Protein AF-A0A433ID12-F1 (afdb_monomer_lite)

pLDDT: mean 93.73, std 7.12, range [53.94, 98.12]

Structure (mmCIF, N/CA/C/O backbone):
data_AF-A0A433ID12-F1
#
_entry.id   AF-A0A433ID12-F1
#
loop_
_atom_site.group_PDB
_atom_site.id
_atom_site.type_symbol
_atom_site.label_atom_id
_atom_site.label_alt_id
_atom_site.label_comp_id
_atom_site.label_asym_id
_atom_site.label_entity_id
_atom_site.label_seq_id
_atom_site.pdbx_PDB_ins_code
_atom_site.Cartn_x
_atom_site.Cartn_y
_atom_site.Cartn_z
_atom_site.occupancy
_atom_site.B_iso_or_equiv
_atom_site.auth_seq_id
_atom_site.auth_comp_id
_atom_site.auth_asym_id
_atom_site.auth_atom_id
_atom_site.pdbx_PDB_model_num
ATOM 1 N N . MET A 1 1 ? 10.994 -10.801 -28.525 1.00 53.94 1 MET A N 1
ATOM 2 C CA . MET A 1 1 ? 9.805 -9.916 -28.518 1.00 53.94 1 MET A CA 1
ATOM 3 C C . MET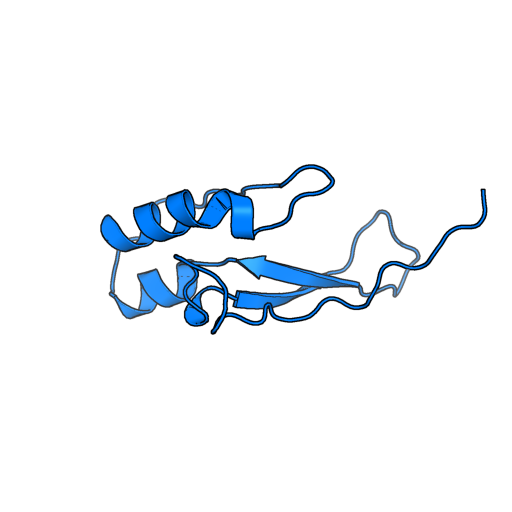 A 1 1 ? 10.262 -8.530 -28.098 1.00 53.94 1 MET A C 1
ATOM 5 O O . MET A 1 1 ? 11.121 -8.477 -27.224 1.00 53.94 1 MET A O 1
ATOM 9 N N . PRO A 1 2 ? 9.777 -7.437 -28.711 1.00 62.94 2 PRO A N 1
ATOM 10 C CA . PRO A 1 2 ? 10.121 -6.097 -28.252 1.00 62.94 2 PRO A CA 1
ATOM 11 C C . PRO A 1 2 ? 9.647 -5.918 -26.808 1.00 62.94 2 PRO A C 1
ATOM 13 O O . PRO A 1 2 ? 8.517 -6.269 -26.468 1.00 62.94 2 PRO A O 1
ATOM 16 N N . GLN A 1 3 ? 10.536 -5.420 -25.956 1.00 74.12 3 GLN A N 1
ATOM 17 C CA . GLN A 1 3 ? 10.230 -5.157 -24.559 1.00 74.12 3 GLN A CA 1
ATOM 18 C C . GLN A 1 3 ? 9.488 -3.820 -24.491 1.00 74.12 3 GLN A C 1
ATOM 20 O O . GLN A 1 3 ? 10.078 -2.767 -24.723 1.00 74.12 3 GLN A O 1
ATOM 25 N N . ILE A 1 4 ? 8.180 -3.861 -24.237 1.00 74.94 4 ILE A N 1
ATOM 26 C CA . ILE A 1 4 ? 7.393 -2.643 -24.028 1.00 74.94 4 ILE A CA 1
ATOM 27 C C . ILE A 1 4 ? 7.678 -2.165 -22.598 1.00 74.94 4 ILE A C 1
ATOM 29 O O . ILE A 1 4 ? 7.500 -2.953 -21.663 1.00 74.94 4 ILE A O 1
ATOM 33 N N . PRO A 1 5 ? 8.137 -0.916 -22.397 1.00 77.31 5 PRO A N 1
ATOM 34 C CA . PRO A 1 5 ? 8.331 -0.380 -21.059 1.00 77.31 5 PRO A CA 1
ATOM 35 C C . PRO A 1 5 ? 6.998 -0.366 -20.307 1.00 77.31 5 PRO A C 1
ATOM 37 O O . PRO A 1 5 ? 5.972 0.022 -20.868 1.00 77.31 5 PRO A O 1
ATOM 40 N N . ALA A 1 6 ? 7.009 -0.767 -19.036 1.00 81.00 6 ALA A N 1
ATOM 41 C CA . ALA A 1 6 ? 5.848 -0.567 -18.180 1.00 81.00 6 ALA A CA 1
ATOM 42 C C . ALA A 1 6 ? 5.557 0.937 -18.056 1.00 81.00 6 ALA A C 1
ATOM 44 O O . ALA A 1 6 ? 6.483 1.751 -17.992 1.00 81.00 6 ALA A O 1
ATOM 45 N N . ALA A 1 7 ? 4.276 1.300 -18.007 1.00 88.06 7 ALA A N 1
ATOM 46 C CA . ALA A 1 7 ? 3.890 2.665 -17.680 1.00 88.06 7 ALA A CA 1
ATOM 47 C C . ALA A 1 7 ? 4.439 3.046 -16.288 1.00 88.06 7 ALA A C 1
ATOM 49 O O . ALA A 1 7 ? 4.543 2.170 -15.421 1.00 88.06 7 ALA A O 1
ATOM 50 N N . PRO A 1 8 ? 4.779 4.327 -16.052 1.00 92.06 8 PRO A N 1
ATOM 51 C CA . PRO A 1 8 ? 5.168 4.788 -14.726 1.00 92.06 8 PRO A CA 1
ATOM 52 C C . PRO A 1 8 ? 4.107 4.432 -13.682 1.00 92.06 8 PRO A C 1
ATOM 54 O O . PRO A 1 8 ? 2.908 4.498 -13.964 1.00 92.06 8 PRO A O 1
ATOM 57 N N . ALA A 1 9 ? 4.540 4.076 -12.471 1.00 94.81 9 ALA A N 1
ATOM 58 C CA . ALA A 1 9 ? 3.604 3.860 -11.377 1.00 94.81 9 ALA A CA 1
ATOM 59 C C . ALA A 1 9 ? 2.846 5.155 -11.068 1.00 94.81 9 ALA A C 1
ATOM 61 O O . ALA A 1 9 ? 3.424 6.242 -11.029 1.00 94.81 9 ALA A O 1
ATOM 62 N N . ALA A 1 10 ? 1.548 5.023 -10.830 1.00 95.31 10 ALA A N 1
ATOM 63 C CA . ALA A 1 10 ? 0.658 6.133 -10.546 1.00 95.31 10 ALA A CA 1
ATOM 64 C C . ALA A 1 10 ? -0.292 5.760 -9.411 1.00 95.31 10 ALA A C 1
ATOM 66 O O . ALA A 1 10 ? -0.540 4.580 -9.147 1.00 95.31 10 ALA A O 1
ATOM 67 N N . LEU A 1 11 ? -0.828 6.778 -8.742 1.00 96.44 11 LEU A N 1
ATOM 68 C CA . LEU A 1 11 ? -1.917 6.566 -7.802 1.00 96.44 11 LEU A CA 1
ATOM 69 C C . LEU A 1 11 ? -3.195 6.195 -8.571 1.00 96.44 11 LEU A C 1
ATOM 71 O O . LEU A 1 11 ? -3.449 6.755 -9.642 1.00 96.44 11 LEU A O 1
ATOM 75 N N . PRO A 1 12 ? -4.015 5.276 -8.037 1.00 93.50 12 PRO A N 1
ATOM 76 C CA . PRO A 1 12 ? -5.326 5.004 -8.600 1.00 93.50 12 PRO A CA 1
ATOM 77 C C . PRO A 1 12 ? -6.237 6.242 -8.575 1.00 93.50 12 PRO A C 1
ATOM 79 O O . PRO A 1 12 ? -6.143 7.040 -7.638 1.00 93.50 12 PRO A O 1
ATOM 82 N N . PRO A 1 13 ? -7.208 6.353 -9.503 1.00 92.69 13 PRO A N 1
ATOM 83 C CA . PRO A 1 13 ? -8.319 7.297 -9.386 1.00 92.69 13 PRO A CA 1
ATOM 84 C C . PRO A 1 13 ? -9.285 6.820 -8.290 1.00 92.69 13 PRO A C 1
ATOM 86 O O . PRO A 1 13 ? -10.311 6.194 -8.559 1.00 92.69 13 PRO A O 1
ATOM 89 N N . ALA A 1 14 ? -8.894 7.022 -7.032 1.00 88.75 14 ALA A N 1
ATOM 90 C CA . ALA A 1 14 ? -9.549 6.426 -5.872 1.00 88.75 14 ALA A CA 1
ATOM 91 C C . ALA A 1 14 ? -11.018 6.860 -5.709 1.00 88.75 14 ALA A C 1
ATOM 93 O O . ALA A 1 14 ? -11.832 6.071 -5.239 1.00 88.75 14 ALA A O 1
ATOM 94 N N . ASP A 1 15 ? -11.382 8.052 -6.196 1.00 88.81 15 ASP A N 1
ATOM 95 C CA . ASP A 1 15 ? -12.759 8.564 -6.273 1.00 88.81 15 ASP A CA 1
ATOM 96 C C . ASP A 1 15 ? -13.706 7.658 -7.081 1.00 88.81 15 ASP A C 1
ATOM 98 O O . ASP A 1 15 ? -14.924 7.725 -6.923 1.00 88.81 15 ASP A O 1
ATOM 102 N N . ARG A 1 16 ? -13.156 6.783 -7.932 1.00 92.31 16 ARG A N 1
ATOM 103 C CA . ARG A 1 16 ? -13.908 5.876 -8.812 1.00 92.31 16 ARG A CA 1
ATOM 104 C C . ARG A 1 16 ? -13.686 4.404 -8.491 1.00 92.31 16 ARG A C 1
ATOM 106 O O . ARG A 1 16 ? -14.051 3.552 -9.300 1.00 92.31 16 ARG A O 1
ATOM 113 N N . LEU A 1 17 ? -13.081 4.088 -7.346 1.00 95.06 17 LEU A N 1
ATOM 114 C CA . LEU A 1 17 ? -12.767 2.717 -6.950 1.00 95.06 17 LEU A CA 1
ATOM 115 C C . LEU A 1 17 ? -13.613 2.281 -5.749 1.00 95.06 17 LEU A C 1
ATOM 117 O O . LEU A 1 17 ? -13.276 2.590 -4.606 1.00 95.06 17 LEU A O 1
ATOM 121 N N . PRO A 1 18 ? -14.688 1.502 -5.971 1.00 96.38 18 PRO A N 1
ATOM 122 C CA . PRO A 1 18 ? -15.527 1.015 -4.886 1.00 96.38 18 PRO A CA 1
ATOM 123 C C . PRO A 1 18 ? -14.725 0.232 -3.844 1.00 96.38 18 PRO A C 1
ATOM 125 O O . PRO A 1 18 ? -14.003 -0.711 -4.183 1.00 96.38 18 PRO A O 1
ATOM 128 N N . GLY A 1 19 ? -14.886 0.606 -2.573 1.00 95.62 19 GLY A N 1
ATOM 129 C CA . GLY A 1 19 ? -14.222 -0.049 -1.444 1.00 95.62 19 GLY A CA 1
ATOM 130 C C . GLY A 1 19 ? -12.716 0.205 -1.358 1.00 95.62 19 GLY A C 1
ATOM 131 O O . GLY A 1 19 ? -12.024 -0.570 -0.704 1.00 95.62 19 GLY A O 1
ATOM 132 N N . TRP A 1 20 ? -12.206 1.234 -2.038 1.00 97.50 20 TRP A N 1
ATOM 133 C CA . TRP A 1 20 ? -10.820 1.674 -1.928 1.00 97.50 20 TRP A CA 1
ATOM 134 C C . TRP A 1 20 ? -10.734 2.959 -1.113 1.00 97.50 20 TRP A C 1
ATOM 136 O O . TRP A 1 20 ? -11.365 3.952 -1.470 1.00 97.50 20 TRP A O 1
ATOM 146 N N . ASP A 1 21 ? -9.934 2.959 -0.053 1.00 96.75 21 ASP A N 1
ATOM 147 C CA . ASP A 1 21 ? -9.596 4.190 0.655 1.00 96.75 21 ASP A CA 1
ATOM 148 C C . ASP A 1 21 ? -8.339 4.816 0.016 1.00 96.75 21 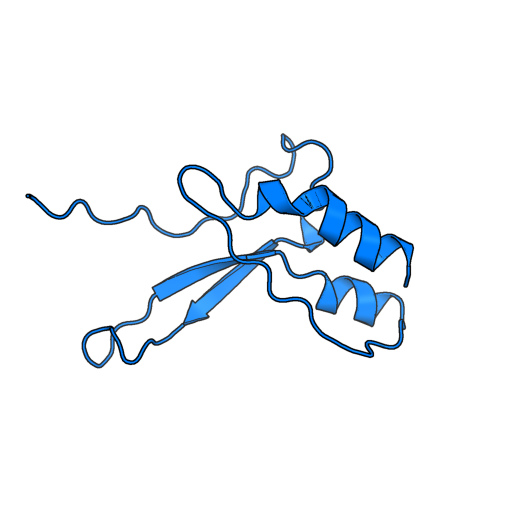ASP A C 1
ATOM 150 O O . ASP A 1 21 ? -7.291 4.157 -0.054 1.00 96.75 21 ASP A O 1
ATOM 154 N N . PRO A 1 22 ? -8.395 6.077 -0.459 1.00 96.44 22 PRO A N 1
ATOM 155 C CA . PRO A 1 22 ? -7.217 6.782 -0.957 1.00 96.44 22 PRO A CA 1
ATOM 156 C C . PRO A 1 22 ? -6.050 6.797 0.041 1.00 96.44 22 PRO A C 1
ATOM 158 O O . PRO A 1 22 ? -4.897 6.766 -0.392 1.00 96.44 22 PRO A O 1
ATOM 161 N N . ALA A 1 23 ? -6.324 6.789 1.352 1.00 96.88 23 ALA A N 1
ATOM 162 C CA . ALA A 1 23 ? -5.309 6.804 2.405 1.00 96.88 23 ALA A CA 1
ATOM 163 C C . ALA A 1 23 ? -4.409 5.559 2.403 1.00 96.88 23 ALA A C 1
ATOM 165 O O . ALA A 1 23 ? -3.300 5.609 2.929 1.00 96.88 23 ALA A O 1
ATOM 166 N N . TRP A 1 24 ? -4.842 4.457 1.783 1.00 97.69 24 TRP A N 1
ATOM 167 C CA . TRP A 1 24 ? -4.010 3.261 1.637 1.00 97.69 24 TRP A CA 1
ATOM 168 C C . TRP A 1 24 ? -2.965 3.405 0.527 1.00 97.69 24 TRP A C 1
ATOM 170 O O . TRP A 1 24 ? -2.030 2.616 0.464 1.00 97.69 24 TRP A O 1
ATOM 180 N N . SER A 1 25 ? -3.111 4.359 -0.396 1.00 97.56 25 SER A N 1
ATOM 181 C CA . SER A 1 25 ? -2.275 4.407 -1.600 1.00 97.56 25 SER A CA 1
ATOM 182 C C . SER A 1 25 ? -0.957 5.132 -1.368 1.00 97.56 25 SER A C 1
ATOM 184 O O . SER A 1 25 ? -0.935 6.299 -0.984 1.00 97.56 25 SER A O 1
ATOM 186 N N . ARG A 1 26 ? 0.155 4.464 -1.686 1.00 96.94 26 ARG A N 1
ATOM 187 C CA . ARG A 1 26 ? 1.500 5.048 -1.623 1.00 96.94 26 ARG A CA 1
ATOM 188 C C . ARG A 1 26 ? 2.285 4.715 -2.883 1.00 96.94 26 ARG A C 1
ATOM 190 O O . ARG A 1 26 ? 2.152 3.624 -3.434 1.00 96.94 26 ARG A O 1
ATOM 197 N N . LEU A 1 27 ? 3.122 5.652 -3.319 1.00 97.56 27 LEU A N 1
ATOM 198 C CA . LEU A 1 27 ? 4.192 5.374 -4.272 1.00 97.56 27 LEU A CA 1
ATOM 199 C C . LEU A 1 27 ? 5.490 5.194 -3.492 1.00 97.56 27 LEU A C 1
ATOM 201 O O . LEU A 1 27 ? 5.817 6.017 -2.637 1.00 97.56 27 LEU A O 1
ATOM 205 N N . VAL A 1 28 ? 6.207 4.113 -3.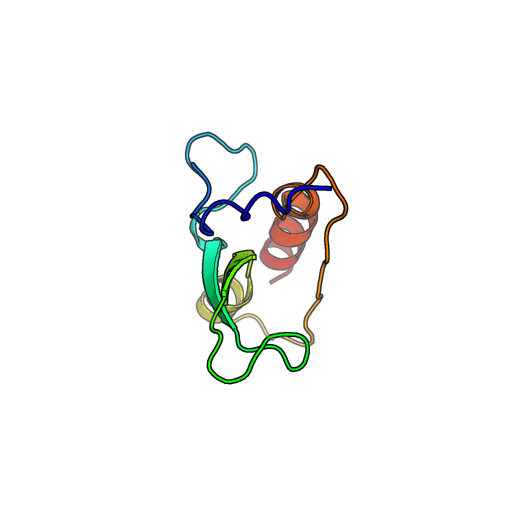770 1.00 97.06 28 VAL A N 1
ATOM 206 C CA . VAL A 1 28 ? 7.475 3.789 -3.115 1.00 97.06 28 VAL A CA 1
ATOM 207 C C . VAL A 1 28 ? 8.558 3.590 -4.157 1.00 97.06 28 VAL A C 1
ATOM 209 O O . VAL A 1 28 ? 8.338 2.945 -5.182 1.00 97.06 28 VAL A O 1
ATOM 212 N N . GLU A 1 29 ? 9.731 4.151 -3.895 1.00 97.25 29 GLU A N 1
ATOM 213 C CA . GLU A 1 29 ? 10.925 3.882 -4.685 1.00 97.25 29 GLU A CA 1
ATOM 214 C C . GLU A 1 29 ? 11.615 2.626 -4.165 1.00 97.25 29 GLU A C 1
ATOM 216 O O . GLU A 1 29 ? 11.826 2.465 -2.962 1.00 97.25 29 GLU A O 1
ATOM 221 N N . ILE A 1 30 ? 11.991 1.741 -5.080 1.00 95.50 30 ILE A N 1
ATOM 222 C CA . ILE A 1 30 ? 12.714 0.514 -4.778 1.00 95.50 30 ILE A CA 1
ATOM 223 C C . ILE A 1 30 ? 13.960 0.398 -5.650 1.00 95.50 30 ILE A C 1
ATOM 225 O O . ILE A 1 30 ? 14.013 0.879 -6.784 1.00 95.50 30 ILE A O 1
ATOM 229 N N . ARG A 1 31 ? 14.956 -0.294 -5.106 1.00 96.25 31 ARG A N 1
ATOM 230 C CA . ARG A 1 31 ? 16.116 -0.807 -5.835 1.00 96.25 31 ARG A CA 1
ATOM 231 C C . ARG A 1 31 ? 16.064 -2.324 -5.733 1.00 96.25 31 ARG A C 1
ATOM 233 O O . ARG A 1 31 ? 15.783 -2.847 -4.656 1.00 96.25 31 ARG A O 1
ATOM 240 N N . SER A 1 32 ? 16.292 -3.017 -6.840 1.00 93.12 32 SER A N 1
ATOM 241 C CA . SER A 1 32 ? 16.264 -4.478 -6.897 1.00 93.12 32 SER A CA 1
ATOM 242 C C . SER A 1 32 ? 17.617 -5.001 -7.344 1.00 93.12 32 SER A C 1
ATOM 244 O O . SER A 1 32 ? 18.189 -4.481 -8.294 1.00 93.12 32 SER A O 1
ATOM 246 N N . ALA A 1 33 ? 18.089 -6.081 -6.723 1.00 93.94 33 ALA A N 1
ATOM 247 C CA . ALA A 1 33 ? 19.291 -6.785 -7.172 1.00 93.94 33 ALA A CA 1
ATOM 248 C C . ALA A 1 33 ? 19.124 -7.436 -8.562 1.00 93.94 33 ALA A C 1
ATOM 250 O O . ALA A 1 33 ? 20.106 -7.844 -9.173 1.00 93.94 33 ALA A O 1
ATOM 251 N N . ALA A 1 34 ? 17.885 -7.553 -9.054 1.00 92.56 34 ALA A N 1
ATOM 252 C CA . ALA A 1 34 ? 17.597 -8.031 -10.404 1.00 92.56 34 ALA A CA 1
ATOM 253 C C . ALA A 1 34 ? 17.708 -6.929 -11.475 1.00 92.56 34 ALA A C 1
ATOM 255 O O . ALA A 1 34 ? 17.657 -7.234 -12.666 1.00 92.56 34 ALA A O 1
ATOM 256 N 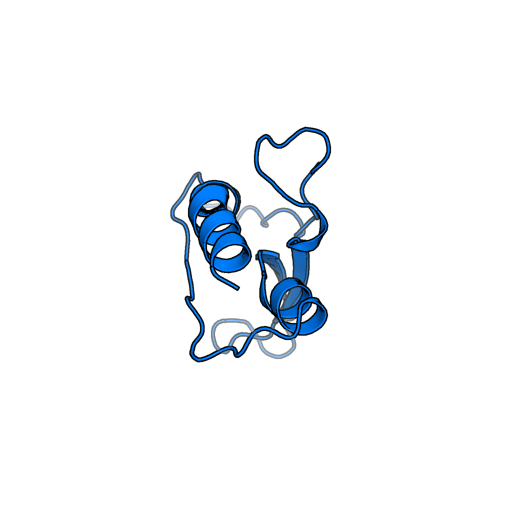N . ASP A 1 35 ? 17.819 -5.662 -11.067 1.00 91.50 35 ASP A N 1
ATOM 257 C CA . ASP A 1 35 ? 17.956 -4.533 -11.980 1.00 91.50 35 ASP A CA 1
ATOM 258 C C . ASP A 1 35 ? 19.431 -4.152 -12.184 1.00 91.50 35 ASP A C 1
ATOM 260 O O . ASP A 1 35 ? 20.261 -4.412 -11.312 1.00 91.50 35 ASP A O 1
ATOM 264 N N . PRO A 1 36 ? 19.779 -3.503 -13.313 1.00 94.94 36 PRO A N 1
ATOM 265 C CA . PRO A 1 36 ? 21.095 -2.900 -13.480 1.00 94.94 36 PRO A CA 1
ATOM 266 C C . PRO A 1 36 ? 21.421 -1.916 -12.350 1.00 94.94 36 PRO A C 1
ATOM 268 O O . PRO A 1 36 ? 20.537 -1.200 -11.869 1.00 94.94 36 PRO A O 1
ATOM 271 N N . GLU A 1 37 ? 22.699 -1.835 -11.982 1.00 95.31 37 GLU A N 1
ATOM 272 C CA . GLU A 1 37 ? 23.191 -0.932 -10.937 1.00 95.31 37 GLU A CA 1
ATOM 273 C C . GLU A 1 37 ? 22.711 0.515 -11.152 1.00 95.31 37 GLU A C 1
ATOM 275 O O . GLU A 1 37 ? 22.681 1.021 -12.276 1.00 95.31 37 GLU A O 1
ATOM 280 N N . GLY A 1 38 ? 22.304 1.178 -10.068 1.00 94.44 38 GLY A N 1
ATOM 281 C CA . GLY A 1 38 ? 21.741 2.531 -10.114 1.00 94.44 38 GLY A CA 1
ATOM 282 C C . GLY A 1 38 ? 20.290 2.637 -10.604 1.00 94.44 38 GLY A C 1
ATOM 283 O O . GLY A 1 38 ? 19.723 3.729 -10.554 1.00 94.44 38 GLY A O 1
ATOM 284 N N . THR A 1 39 ? 19.648 1.541 -11.026 1.00 94.69 39 THR A N 1
ATOM 285 C CA . THR A 1 39 ? 18.228 1.566 -11.414 1.00 94.69 39 THR A CA 1
ATOM 286 C C . THR A 1 39 ? 17.334 1.755 -10.191 1.00 94.69 39 THR A C 1
ATOM 288 O O . THR A 1 39 ? 17.412 1.007 -9.216 1.00 94.69 39 THR A O 1
ATOM 291 N N . VAL A 1 40 ? 16.428 2.729 -10.273 1.00 95.44 40 VAL A N 1
ATOM 292 C CA . VAL A 1 40 ? 15.357 2.940 -9.296 1.00 95.44 40 VAL A CA 1
ATOM 293 C C . VAL A 1 40 ? 14.021 2.730 -9.993 1.00 95.44 40 VAL A C 1
ATOM 295 O O . VAL A 1 40 ? 13.783 3.277 -11.071 1.00 95.44 40 VAL A O 1
ATOM 298 N N . ARG A 1 41 ? 13.144 1.932 -9.384 1.00 93.88 41 ARG A N 1
ATOM 299 C CA . ARG A 1 41 ? 11.764 1.743 -9.843 1.00 93.88 41 ARG A CA 1
ATOM 300 C C . ARG A 1 41 ? 10.805 2.363 -8.845 1.00 93.88 41 ARG A C 1
ATOM 302 O O . ARG A 1 41 ? 11.022 2.262 -7.643 1.00 93.88 41 ARG A O 1
ATOM 309 N N . THR A 1 42 ? 9.712 2.927 -9.336 1.00 96.44 42 THR A N 1
ATOM 310 C CA . THR A 1 42 ? 8.590 3.341 -8.490 1.00 96.44 42 THR A CA 1
ATOM 311 C C . THR A 1 42 ? 7.493 2.291 -8.577 1.00 96.44 42 THR A C 1
ATOM 313 O O . THR A 1 42 ? 7.139 1.866 -9.676 1.00 96.44 42 THR A O 1
ATOM 316 N N . LEU A 1 43 ? 6.946 1.885 -7.434 1.00 95.44 43 LEU A N 1
ATOM 317 C CA . LEU A 1 43 ? 5.795 0.991 -7.334 1.00 95.44 43 LEU A CA 1
ATOM 318 C C . LEU A 1 43 ? 4.641 1.698 -6.631 1.00 95.44 43 LEU A C 1
ATOM 320 O O . LEU A 1 43 ? 4.859 2.451 -5.684 1.00 95.44 43 LEU A O 1
ATOM 324 N N . HIS A 1 44 ? 3.411 1.402 -7.047 1.00 96.81 44 HIS A N 1
ATOM 325 C CA . HIS A 1 44 ? 2.246 1.637 -6.198 1.00 96.81 44 HIS A CA 1
ATOM 326 C C . HIS A 1 44 ? 2.099 0.474 -5.222 1.00 96.81 44 HIS A C 1
ATOM 328 O O . HIS A 1 44 ? 2.150 -0.689 -5.621 1.00 96.81 44 HIS A O 1
ATOM 334 N N . VAL A 1 45 ? 1.902 0.798 -3.949 1.00 97.50 45 VAL A N 1
ATOM 335 C CA . VAL A 1 45 ? 1.552 -0.160 -2.901 1.00 97.50 45 VAL A CA 1
ATOM 336 C C . VAL A 1 45 ? 0.310 0.321 -2.167 1.00 97.50 45 VAL A C 1
ATOM 338 O O . VAL A 1 45 ? 0.037 1.522 -2.079 1.00 97.50 45 VAL A O 1
ATOM 341 N N . ALA A 1 46 ? -0.440 -0.641 -1.643 1.00 97.94 46 ALA A N 1
ATOM 342 C CA . ALA A 1 46 ? -1.556 -0.386 -0.755 1.00 97.94 46 ALA A CA 1
ATOM 343 C C . ALA A 1 46 ? -1.154 -0.777 0.666 1.00 97.94 46 ALA A C 1
ATOM 345 O O . ALA A 1 46 ? -0.790 -1.927 0.907 1.00 97.94 46 ALA A O 1
ATOM 346 N N . ASP A 1 47 ? -1.171 0.192 1.571 1.00 97.75 47 ASP A N 1
ATOM 347 C CA . ASP A 1 47 ? -0.560 0.110 2.890 1.00 97.75 47 ASP A CA 1
ATOM 348 C C . ASP A 1 47 ? -1.519 0.660 3.949 1.00 97.75 47 ASP A C 1
ATOM 350 O O . ASP A 1 47 ? -1.800 1.857 4.003 1.00 97.75 47 ASP A O 1
ATOM 354 N N . THR A 1 48 ? -2.027 -0.227 4.803 1.00 98.12 48 THR A N 1
ATOM 355 C CA . THR A 1 48 ? -2.884 0.150 5.934 1.00 98.12 48 THR A CA 1
ATOM 356 C C . THR A 1 48 ? -2.079 0.557 7.165 1.00 98.12 48 THR A C 1
ATOM 358 O O . THR A 1 48 ? -2.663 1.082 8.104 1.00 98.12 48 THR A O 1
ATOM 361 N N . GLY A 1 49 ? -0.758 0.349 7.189 1.00 97.12 49 GLY A N 1
ATOM 362 C CA . GLY A 1 49 ? 0.104 0.608 8.346 1.00 97.12 49 GLY A CA 1
ATOM 363 C C . GLY A 1 49 ? -0.035 2.024 8.916 1.00 97.12 49 GLY A C 1
ATOM 364 O O . GLY A 1 49 ? -0.325 2.151 10.103 1.00 97.12 49 GLY A O 1
ATOM 365 N N . PRO A 1 50 ? 0.085 3.094 8.104 1.00 96.75 50 PRO A N 1
ATOM 366 C CA . PRO A 1 50 ? -0.117 4.463 8.580 1.00 96.75 50 PRO A CA 1
ATOM 367 C C . PRO A 1 50 ? -1.517 4.722 9.151 1.00 96.75 50 PRO A C 1
ATOM 369 O O . PRO A 1 50 ? -1.648 5.445 10.135 1.00 96.75 50 PRO A O 1
ATOM 372 N N . VAL A 1 51 ? -2.555 4.112 8.567 1.00 97.44 51 VAL A N 1
ATOM 373 C CA . VAL A 1 51 ? -3.942 4.238 9.046 1.00 97.44 51 VAL A CA 1
ATOM 374 C C . VAL A 1 51 ? -4.109 3.542 10.400 1.00 97.44 51 VAL A C 1
ATOM 376 O O . VAL A 1 51 ? -4.657 4.131 11.327 1.00 97.44 51 VAL A O 1
ATOM 379 N N . LEU A 1 52 ? -3.577 2.324 10.539 1.00 97.44 52 LEU A N 1
ATOM 380 C CA . LEU A 1 52 ? -3.585 1.559 11.790 1.00 97.44 52 LEU A CA 1
ATOM 381 C C . LEU A 1 52 ? -2.810 2.289 12.898 1.00 97.44 52 LEU A C 1
ATOM 383 O O . LEU A 1 52 ? -3.292 2.406 14.022 1.00 97.44 52 LEU A O 1
ATOM 387 N N . ALA A 1 53 ? -1.638 2.838 12.570 1.00 95.75 53 ALA A N 1
ATOM 388 C CA . ALA A 1 53 ? -0.818 3.596 13.511 1.00 95.75 53 ALA A CA 1
ATOM 389 C C . ALA A 1 53 ? -1.519 4.878 13.986 1.00 95.75 53 ALA A C 1
ATOM 391 O O . ALA A 1 53 ? -1.498 5.180 15.177 1.00 95.75 53 ALA A O 1
ATOM 392 N N . ALA A 1 54 ? -2.182 5.608 13.082 1.00 96.06 54 ALA A N 1
ATOM 393 C CA . ALA A 1 54 ? -2.965 6.791 13.439 1.00 96.06 54 ALA A CA 1
ATOM 394 C C . ALA A 1 54 ? -4.162 6.459 14.349 1.00 96.06 54 ALA A C 1
ATOM 396 O O . ALA A 1 54 ? -4.554 7.289 15.166 1.00 96.06 54 ALA A O 1
ATOM 397 N N . ALA A 1 55 ? -4.711 5.246 14.239 1.00 95.81 55 ALA A N 1
ATOM 398 C CA . ALA A 1 55 ? -5.759 4.736 15.121 1.00 95.81 55 ALA A CA 1
ATOM 399 C C . ALA A 1 55 ? -5.232 4.205 16.472 1.00 95.81 55 ALA A C 1
ATOM 401 O O . ALA A 1 55 ? -6.031 3.862 17.339 1.00 95.81 55 ALA A O 1
ATOM 402 N N . GLY A 1 56 ? -3.910 4.141 16.675 1.00 96.94 56 GLY A N 1
ATOM 403 C CA . GLY A 1 56 ? -3.303 3.604 17.897 1.00 96.94 56 GLY A CA 1
ATOM 404 C C . GLY A 1 56 ? -3.380 2.078 18.020 1.00 96.94 56 GLY A C 1
ATOM 405 O O . GLY A 1 56 ? -3.205 1.554 19.118 1.00 96.94 56 GLY A O 1
ATOM 406 N N . ALA A 1 57 ? -3.640 1.368 16.920 1.00 96.44 57 ALA A N 1
ATOM 407 C CA . ALA A 1 57 ? -3.753 -0.084 16.922 1.00 96.44 57 ALA A CA 1
ATOM 408 C C . ALA A 1 57 ? -2.387 -0.765 17.114 1.00 96.44 57 ALA A C 1
ATOM 410 O O . ALA A 1 57 ? -1.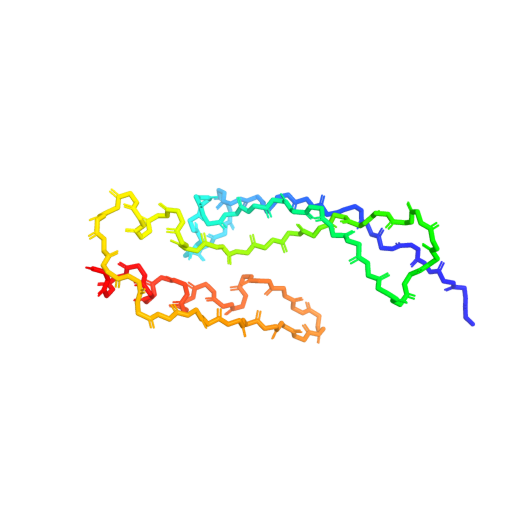385 -0.366 16.512 1.00 96.44 57 ALA A O 1
ATOM 411 N N . GLU A 1 58 ? -2.348 -1.832 17.916 1.00 95.31 58 GLU A N 1
ATOM 412 C CA . GLU A 1 58 ? -1.149 -2.660 18.070 1.00 95.31 58 GLU A CA 1
ATOM 413 C C . GLU A 1 58 ? -0.932 -3.522 16.814 1.00 95.31 58 GLU A C 1
ATOM 415 O O . GLU A 1 58 ? -1.704 -4.434 16.510 1.00 95.31 58 GLU A O 1
ATOM 420 N N . ILE A 1 59 ? 0.141 -3.246 16.066 1.00 94.31 59 ILE A N 1
ATOM 421 C CA . ILE A 1 59 ? 0.487 -3.995 14.852 1.00 94.31 59 ILE A CA 1
ATOM 422 C C . ILE A 1 59 ? 1.340 -5.210 15.232 1.00 94.31 59 ILE A C 1
ATOM 424 O O . ILE A 1 59 ? 2.553 -5.108 15.401 1.00 94.31 59 ILE A O 1
ATOM 428 N N . VAL A 1 60 ? 0.707 -6.380 15.315 1.00 93.75 60 VAL A N 1
ATOM 429 C CA . VAL A 1 60 ? 1.374 -7.651 15.668 1.00 93.75 60 VAL A CA 1
ATOM 430 C C . VAL A 1 60 ? 2.019 -8.374 14.477 1.00 93.75 60 VAL A C 1
ATOM 432 O O . VAL A 1 60 ? 2.693 -9.388 14.648 1.00 93.75 60 VAL A O 1
ATOM 435 N N . GLY A 1 61 ? 1.812 -7.885 13.251 1.00 94.94 61 GLY A N 1
ATOM 436 C CA . GLY A 1 61 ? 2.361 -8.496 12.043 1.00 94.94 61 GLY A CA 1
ATOM 437 C C . GLY A 1 61 ? 2.023 -7.737 10.761 1.00 94.94 61 GLY A C 1
ATOM 438 O O . GLY A 1 61 ? 1.206 -6.821 10.756 1.00 94.94 61 GLY A O 1
ATOM 439 N N . THR A 1 62 ? 2.666 -8.125 9.658 1.00 95.94 62 THR A N 1
ATOM 440 C CA . THR A 1 62 ? 2.449 -7.547 8.321 1.00 95.94 62 THR A CA 1
ATOM 441 C C . THR A 1 62 ? 2.059 -8.640 7.333 1.00 95.94 62 THR A C 1
ATOM 443 O O . THR A 1 62 ? 2.747 -9.653 7.220 1.00 95.94 62 THR A O 1
ATOM 446 N N . ILE A 1 63 ? 0.975 -8.420 6.586 1.00 96.38 63 ILE A N 1
ATOM 447 C CA . ILE A 1 63 ? 0.586 -9.273 5.459 1.00 96.38 63 ILE A CA 1
ATOM 448 C C . ILE A 1 63 ? 1.145 -8.654 4.178 1.00 96.38 63 ILE A C 1
ATOM 450 O O . ILE A 1 63 ? 0.802 -7.525 3.834 1.00 96.38 63 ILE A O 1
ATOM 454 N N . VAL A 1 64 ? 1.971 -9.404 3.447 1.00 96.88 64 VAL A N 1
ATOM 455 C CA . VAL A 1 64 ? 2.459 -9.002 2.120 1.00 96.88 64 VAL A CA 1
ATOM 456 C C . VAL A 1 64 ? 1.634 -9.724 1.056 1.00 96.88 64 VAL A C 1
ATOM 458 O O . VAL A 1 64 ? 1.770 -10.932 0.874 1.00 96.88 64 VAL A O 1
ATOM 461 N N . ALA A 1 65 ? 0.765 -8.987 0.360 1.00 97.12 65 ALA A N 1
ATOM 462 C CA . ALA A 1 65 ? -0.114 -9.527 -0.676 1.00 97.12 65 ALA A CA 1
ATOM 463 C C . ALA A 1 65 ? 0.374 -9.131 -2.078 1.00 97.12 65 ALA A C 1
ATOM 465 O O . ALA A 1 65 ? 0.324 -7.963 -2.466 1.00 97.12 65 ALA A O 1
ATOM 466 N N . VAL A 1 66 ? 0.823 -10.118 -2.855 1.00 96.56 66 VAL A N 1
ATOM 467 C CA . VAL A 1 66 ? 1.268 -9.936 -4.245 1.00 96.56 66 VAL A CA 1
ATOM 468 C C . VAL A 1 66 ? 0.141 -10.353 -5.187 1.00 96.56 66 VAL A C 1
ATOM 470 O O . VAL A 1 66 ? -0.505 -11.377 -4.978 1.00 96.56 66 VAL A O 1
ATOM 473 N N . HIS A 1 67 ? -0.139 -9.547 -6.210 1.00 95.25 67 HIS A N 1
ATOM 474 C CA . HIS A 1 67 ? -1.177 -9.850 -7.196 1.00 95.25 67 HIS A CA 1
ATOM 475 C C . HIS A 1 67 ? -0.620 -10.645 -8.390 1.00 95.25 67 HIS A C 1
ATOM 477 O O . HIS A 1 67 ? 0.586 -10.682 -8.625 1.00 95.25 67 HIS A O 1
ATOM 483 N N . GLY A 1 68 ? -1.514 -11.245 -9.179 1.00 93.81 68 GLY A N 1
ATOM 484 C CA . GLY A 1 68 ? -1.190 -11.817 -10.491 1.00 93.81 68 GLY A CA 1
ATOM 485 C C . GLY A 1 68 ? -1.598 -10.895 -11.644 1.00 93.81 68 GLY A C 1
ATOM 486 O O . GLY A 1 68 ? -2.325 -9.919 -11.445 1.00 93.81 68 GLY A O 1
ATOM 487 N N . ASN A 1 69 ? -1.183 -11.217 -12.868 1.00 93.06 69 ASN A N 1
ATOM 488 C CA . ASN A 1 69 ? -1.667 -10.533 -14.072 1.00 93.06 69 ASN A CA 1
ATOM 489 C C . ASN A 1 69 ? -3.045 -11.087 -14.492 1.00 93.06 69 ASN A C 1
ATOM 491 O O . ASN A 1 69 ? -3.250 -12.295 -14.377 1.00 93.06 69 ASN A O 1
ATOM 495 N N . PRO A 1 70 ? -3.979 -10.260 -15.005 1.00 92.31 70 PRO A N 1
ATOM 496 C CA . PRO A 1 70 ? -3.885 -8.820 -15.274 1.00 92.31 70 PRO A CA 1
ATOM 497 C C . PRO A 1 70 ? -4.497 -7.957 -14.145 1.00 92.31 70 PRO A C 1
ATOM 499 O O . PRO A 1 70 ? -5.202 -6.987 -14.411 1.00 92.31 70 PRO A O 1
ATOM 502 N N . THR A 1 71 ? -4.300 -8.338 -12.878 1.00 94.06 71 THR A N 1
ATOM 503 C CA . THR A 1 71 ? -4.847 -7.615 -11.714 1.00 94.06 71 THR A CA 1
ATOM 504 C C . THR A 1 71 ? -3.812 -6.675 -11.089 1.00 94.06 71 THR A C 1
ATOM 506 O O . THR A 1 71 ? -2.721 -6.502 -11.621 1.00 94.06 71 THR A O 1
ATOM 509 N N . TRP A 1 72 ? -4.177 -6.039 -9.978 1.00 94.62 72 TRP A N 1
ATOM 510 C CA . TRP A 1 72 ? -3.375 -5.071 -9.233 1.00 94.62 72 TRP A CA 1
ATOM 511 C C . TRP A 1 72 ? -3.882 -5.004 -7.783 1.00 94.62 72 TRP A C 1
ATOM 513 O O . TRP A 1 72 ? -4.790 -5.754 -7.410 1.00 94.62 72 TRP A O 1
ATOM 523 N N . SER A 1 73 ? -3.318 -4.121 -6.955 1.00 95.81 73 SER A N 1
ATOM 524 C CA . SER A 1 73 ? -3.594 -4.026 -5.509 1.00 95.81 73 SER A CA 1
ATOM 525 C C . SER A 1 73 ? -5.083 -3.897 -5.144 1.00 95.81 73 SER A C 1
ATOM 527 O O . SER A 1 73 ? -5.490 -4.383 -4.089 1.00 95.81 73 SER A O 1
ATOM 529 N N . TRP A 1 74 ? -5.926 -3.361 -6.038 1.00 95.94 74 TRP A N 1
ATOM 530 C CA . TRP A 1 74 ? -7.384 -3.297 -5.852 1.00 95.94 74 TRP A CA 1
ATOM 531 C C . TRP A 1 74 ? -8.055 -4.664 -5.617 1.00 95.94 74 TRP A C 1
ATOM 533 O O . TRP A 1 74 ? -9.084 -4.747 -4.937 1.00 95.94 74 TRP A O 1
ATOM 543 N N . LEU A 1 75 ? -7.465 -5.760 -6.116 1.00 97.25 75 LEU A N 1
ATOM 544 C CA . LEU A 1 75 ? -7.931 -7.126 -5.843 1.00 97.25 75 LEU A CA 1
ATOM 545 C C . LEU A 1 75 ? -8.016 -7.405 -4.333 1.00 97.25 75 LEU A C 1
ATOM 547 O O . LEU A 1 75 ? -8.952 -8.057 -3.876 1.00 97.25 75 LEU A O 1
ATOM 551 N N . TRP A 1 76 ? -7.085 -6.848 -3.559 1.00 97.88 76 TRP A N 1
ATOM 552 C 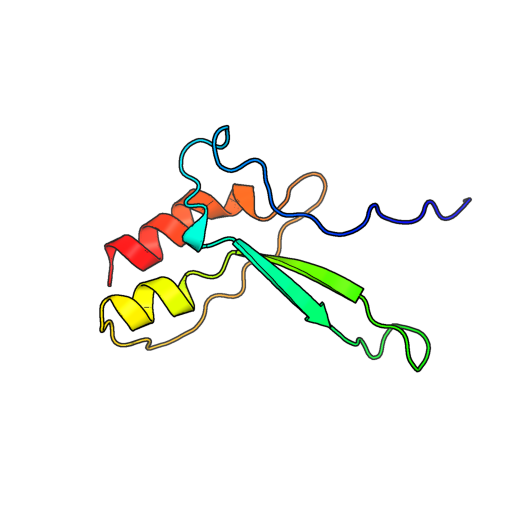CA . TRP A 1 76 ? -6.948 -7.071 -2.122 1.00 97.88 76 TRP A CA 1
ATOM 553 C C . TRP A 1 76 ? -7.707 -6.056 -1.260 1.00 97.88 76 TRP A C 1
ATOM 555 O O . TRP A 1 76 ? -7.601 -6.099 -0.039 1.00 97.88 76 TRP A O 1
ATOM 565 N N . ARG A 1 77 ? -8.506 -5.156 -1.849 1.00 97.62 77 ARG A N 1
ATOM 566 C CA . ARG A 1 77 ? -9.185 -4.073 -1.108 1.00 97.62 77 ARG A CA 1
ATOM 567 C C . ARG A 1 77 ? -10.025 -4.548 0.079 1.00 97.62 77 ARG A C 1
ATOM 569 O O . ARG A 1 77 ? -10.043 -3.897 1.113 1.00 97.62 77 ARG A O 1
ATOM 576 N N . SER A 1 78 ? -10.691 -5.698 -0.040 1.00 98.06 78 SER A N 1
ATOM 577 C CA . SER A 1 78 ? -11.494 -6.253 1.053 1.00 98.06 78 SER A CA 1
ATOM 578 C C . SER A 1 78 ? -10.624 -6.781 2.192 1.00 98.06 78 SER A C 1
ATOM 580 O O . SER A 1 78 ? -11.024 -6.671 3.345 1.00 98.06 78 SER A O 1
ATOM 582 N N . LEU A 1 79 ? -9.429 -7.301 1.884 1.00 97.88 79 LEU A N 1
ATOM 583 C CA . LEU A 1 79 ? -8.442 -7.688 2.891 1.00 97.88 79 LEU A CA 1
ATOM 584 C C . LEU A 1 79 ? -7.912 -6.449 3.624 1.00 97.88 79 LEU A C 1
ATOM 586 O O . LEU A 1 79 ? -7.902 -6.445 4.847 1.00 97.88 79 LEU A O 1
ATOM 590 N N . LEU A 1 80 ? -7.552 -5.385 2.898 1.00 97.88 80 LEU A N 1
ATOM 591 C CA . LEU A 1 80 ? -7.121 -4.107 3.490 1.00 97.88 80 LEU A CA 1
ATOM 592 C C . LEU A 1 80 ? -8.216 -3.502 4.382 1.00 97.88 80 LEU A C 1
ATOM 594 O O . LEU A 1 80 ? -7.964 -3.107 5.514 1.00 97.88 80 LEU A O 1
ATOM 598 N N . ALA A 1 81 ? -9.463 -3.494 3.910 1.00 98.00 81 ALA A N 1
ATOM 599 C CA . ALA A 1 81 ? -10.593 -3.030 4.708 1.00 98.00 81 ALA A CA 1
ATOM 600 C C . ALA A 1 81 ? -10.796 -3.878 5.975 1.00 98.00 81 ALA A C 1
ATOM 602 O O . ALA A 1 81 ? -11.223 -3.358 7.003 1.00 98.00 81 ALA A O 1
ATOM 603 N N . GLU A 1 82 ? -10.533 -5.185 5.911 1.00 97.81 82 GLU A N 1
ATOM 604 C CA . GLU A 1 82 ? -10.617 -6.075 7.070 1.00 97.81 82 GLU A CA 1
ATOM 605 C C . GLU A 1 82 ? -9.522 -5.788 8.096 1.00 97.81 82 GLU A C 1
ATOM 607 O O . GLU A 1 82 ? -9.818 -5.806 9.289 1.00 97.81 82 GLU A O 1
ATOM 612 N N . THR A 1 83 ? -8.289 -5.494 7.665 1.00 96.88 83 THR A N 1
ATOM 613 C CA . THR A 1 83 ? -7.208 -5.164 8.608 1.00 96.88 83 THR A CA 1
ATOM 614 C C . THR A 1 83 ? -7.540 -3.898 9.391 1.00 96.88 83 THR A C 1
ATOM 616 O O . THR A 1 83 ? -7.408 -3.897 10.609 1.00 96.88 83 THR A O 1
ATOM 619 N N . VAL A 1 84 ? -8.057 -2.861 8.722 1.00 97.31 84 VAL A N 1
ATOM 620 C CA . VAL A 1 84 ? -8.468 -1.603 9.369 1.00 97.31 84 VAL A CA 1
ATOM 621 C C . VAL A 1 84 ? -9.691 -1.790 10.265 1.00 97.31 84 VAL A C 1
ATOM 623 O O . VAL A 1 84 ? -9.758 -1.195 11.330 1.00 97.31 84 VAL A O 1
ATOM 626 N N . ARG A 1 85 ? -10.658 -2.635 9.887 1.00 96.19 85 ARG A N 1
ATOM 627 C CA . ARG A 1 85 ? -11.851 -2.883 10.719 1.00 96.19 85 ARG A CA 1
ATOM 628 C C . ARG A 1 85 ? -11.542 -3.652 12.008 1.00 96.19 85 ARG A C 1
ATOM 630 O O . ARG A 1 85 ? -12.358 -3.636 12.922 1.00 96.19 85 ARG A O 1
ATOM 637 N N . ARG A 1 86 ? -10.425 -4.382 12.044 1.00 92.88 86 ARG A N 1
ATOM 638 C CA . ARG A 1 86 ? -9.982 -5.175 13.201 1.00 92.88 86 ARG A CA 1
ATOM 639 C C . ARG A 1 86 ? -8.989 -4.448 14.109 1.00 92.88 86 ARG A C 1
ATOM 641 O O . ARG A 1 86 ? -8.610 -5.045 15.114 1.00 92.88 86 ARG A O 1
ATOM 648 N N . ALA A 1 87 ? -8.552 -3.245 13.730 1.00 85.62 87 ALA A N 1
ATOM 649 C CA . ALA A 1 87 ? -7.756 -2.363 14.583 1.00 85.62 87 ALA A CA 1
ATOM 650 C C . ALA A 1 87 ? -8.572 -1.883 15.785 1.00 85.62 87 ALA A C 1
ATOM 652 O O . ALA A 1 87 ? -7.972 -1.807 16.878 1.00 85.62 87 ALA A O 1
#

Sequence (87 aa):
MPQIPAAPAALPPADRLPGWDPAWSRLVEIRSAADPEGTVRTLHVADTGPVLAAAGAEIVGTIVAVHGNPTWSWLWRSLLAETVRRA

Foldseek 3Di:
DDDDDDDAADQDPQVPQPLDDSVQWDWDWDDDPVDPPPDIHIYIGGHCPVVCVVVVHDDPDDDDDDDDPPDDRSVCSVVSVVVNVVD

Radius of gyration: 15.1 Å; chains: 1; bounding box: 39×20×47 Å

Secondary structure (DSSP, 8-state):
---PPPPPP----GGGSTT--GGGEEEEEE--TTSPTT--EEEEEE--HHHHHHTT---------PPPTT--GGGGHHHHHHHHHT-